Protein AF-A0A3Q3AJU9-F1 (afdb_monomer_lite)

Organism: Kryptolebias marmoratus (NCBI:txid37003)

pLDDT: mean 84.72, std 13.24, range [44.34, 98.31]

Structure (mmCIF, N/CA/C/O backbone):
data_AF-A0A3Q3AJU9-F1
#
_entry.id   AF-A0A3Q3AJU9-F1
#
loop_
_atom_site.group_PDB
_atom_site.id
_atom_site.type_symbol
_atom_site.label_atom_id
_atom_site.label_alt_id
_atom_site.label_comp_id
_atom_site.label_asym_id
_atom_site.label_entity_id
_atom_site.label_seq_id
_atom_site.pdbx_PDB_ins_code
_atom_site.Cartn_x
_atom_site.Cartn_y
_atom_site.Cartn_z
_atom_site.occupancy
_atom_site.B_iso_or_equiv
_atom_site.auth_seq_id
_atom_site.auth_comp_id
_atom_site.auth_asym_id
_atom_site.auth_atom_id
_atom_site.pdbx_PDB_model_num
ATOM 1 N N . CYS A 1 1 ? 2.351 -37.111 -55.668 1.00 50.41 1 CYS A N 1
ATOM 2 C CA . CYS A 1 1 ? 2.273 -37.012 -57.140 1.00 50.41 1 CYS A CA 1
ATOM 3 C C . CYS A 1 1 ? 2.204 -35.543 -57.554 1.00 50.41 1 CYS A C 1
ATOM 5 O O . CYS A 1 1 ? 1.110 -35.011 -57.646 1.00 50.41 1 CYS A O 1
ATOM 7 N N . ILE A 1 2 ? 3.346 -34.895 -57.801 1.00 44.34 2 ILE A N 1
ATOM 8 C CA . ILE A 1 2 ? 3.434 -33.770 -58.745 1.00 44.34 2 ILE A CA 1
ATOM 9 C C . ILE A 1 2 ? 4.675 -34.043 -59.591 1.00 44.34 2 ILE A C 1
ATOM 11 O O . ILE A 1 2 ? 5.720 -34.434 -59.079 1.00 44.34 2 ILE A O 1
ATOM 15 N N . ARG A 1 3 ? 4.469 -33.989 -60.902 1.00 48.88 3 ARG A N 1
ATOM 16 C CA . ARG A 1 3 ? 5.362 -34.448 -61.960 1.00 48.88 3 ARG A CA 1
ATOM 17 C C . ARG A 1 3 ? 6.615 -33.575 -61.988 1.00 48.88 3 ARG A C 1
ATOM 19 O O . ARG A 1 3 ? 6.505 -32.375 -62.208 1.00 48.88 3 ARG A O 1
ATOM 26 N N . GLY A 1 4 ? 7.785 -34.185 -61.823 1.00 59.41 4 GLY A N 1
ATOM 27 C CA . GLY A 1 4 ? 9.047 -33.572 -62.221 1.00 59.41 4 GLY A CA 1
ATOM 28 C C . GLY A 1 4 ? 9.097 -33.489 -63.744 1.00 59.41 4 GLY A C 1
ATOM 29 O O . GLY A 1 4 ? 9.528 -34.432 -64.400 1.00 59.41 4 GLY A O 1
ATOM 30 N N . GLN A 1 5 ? 8.591 -32.395 -64.310 1.00 66.75 5 GLN A N 1
ATOM 31 C CA . GLN A 1 5 ? 8.933 -32.004 -65.673 1.00 66.75 5 GLN A CA 1
ATOM 32 C C . GLN A 1 5 ? 10.317 -31.353 -65.619 1.00 66.75 5 GLN A C 1
ATOM 34 O O . GLN A 1 5 ? 10.523 -30.397 -64.874 1.00 66.75 5 GLN A O 1
ATOM 39 N N . ILE A 1 6 ? 11.273 -31.904 -66.366 1.00 67.56 6 ILE A N 1
ATOM 40 C CA . ILE A 1 6 ? 12.603 -31.313 -66.526 1.00 67.56 6 ILE A CA 1
ATOM 41 C C . ILE A 1 6 ? 12.402 -30.038 -67.347 1.00 67.56 6 ILE A C 1
ATOM 43 O O . ILE A 1 6 ? 12.053 -30.111 -68.526 1.00 67.56 6 ILE A O 1
ATOM 47 N N . LEU A 1 7 ? 12.543 -28.879 -66.701 1.00 62.75 7 LEU A N 1
ATOM 48 C CA . LEU A 1 7 ? 12.535 -27.590 -67.385 1.00 62.75 7 LEU A CA 1
ATOM 49 C C . LEU A 1 7 ? 13.679 -27.567 -68.420 1.00 62.75 7 LEU A C 1
ATOM 51 O O . LEU A 1 7 ? 14.752 -28.117 -68.167 1.00 62.75 7 LEU A O 1
ATOM 55 N N . PRO A 1 8 ? 13.485 -26.968 -69.603 1.00 75.69 8 PRO A N 1
ATOM 56 C CA . PRO A 1 8 ? 14.579 -26.790 -70.551 1.00 75.69 8 PRO A CA 1
ATOM 57 C C . PRO A 1 8 ? 15.688 -25.942 -69.911 1.00 75.69 8 PRO A C 1
ATOM 59 O O . PRO A 1 8 ? 15.404 -25.062 -69.094 1.00 75.69 8 PRO A O 1
ATOM 62 N N . SER A 1 9 ? 16.946 -26.215 -70.268 1.00 72.12 9 SER A N 1
ATOM 63 C CA . SER A 1 9 ? 18.139 -25.642 -69.625 1.00 72.12 9 SER A CA 1
ATOM 64 C C . SER A 1 9 ? 18.080 -24.117 -69.475 1.00 72.12 9 SER A C 1
ATOM 66 O O . SER A 1 9 ? 18.414 -23.596 -68.415 1.00 72.12 9 SER A O 1
ATOM 68 N N . ASP A 1 10 ? 17.550 -23.414 -70.474 1.00 77.44 10 ASP A N 1
ATOM 69 C CA . ASP A 1 10 ? 17.435 -21.951 -70.476 1.00 77.44 10 ASP A CA 1
ATOM 70 C C . ASP A 1 10 ? 16.480 -21.416 -69.391 1.00 77.44 10 ASP A C 1
ATOM 72 O O . ASP A 1 10 ? 16.713 -20.355 -68.812 1.00 77.44 10 ASP A O 1
ATOM 76 N N . GLN A 1 11 ? 15.422 -22.162 -69.055 1.00 82.19 11 GLN A N 1
ATOM 77 C CA . GLN A 1 11 ? 14.484 -21.777 -67.994 1.00 82.19 11 GLN A CA 1
ATOM 78 C C . GLN A 1 11 ? 15.068 -22.011 -66.597 1.00 82.19 11 GLN A C 1
ATOM 80 O O . GLN A 1 11 ? 14.807 -21.222 -65.690 1.00 82.19 11 GLN A O 1
ATOM 85 N N . PHE A 1 12 ? 15.891 -23.050 -66.417 1.00 84.69 12 PHE A N 1
ATOM 86 C CA . PHE A 1 12 ? 16.630 -23.248 -65.166 1.00 84.69 12 PHE A CA 1
ATOM 87 C C . PHE A 1 12 ? 17.616 -22.108 -64.907 1.00 84.69 12 PHE A C 1
ATOM 89 O O . PHE A 1 12 ? 17.704 -21.636 -63.776 1.00 84.69 12 PHE A O 1
ATOM 96 N N . VAL A 1 13 ? 18.306 -21.630 -65.948 1.00 86.25 13 VAL A N 1
ATOM 97 C CA . VAL A 1 13 ? 19.223 -20.485 -65.842 1.00 86.25 13 VAL A CA 1
ATOM 98 C C . VAL A 1 13 ? 18.467 -19.215 -65.444 1.00 86.25 13 VAL A C 1
ATOM 100 O O . VAL A 1 13 ? 18.899 -18.514 -64.535 1.00 86.25 13 VAL A O 1
ATOM 103 N N . LEU A 1 14 ? 17.305 -18.945 -66.051 1.00 89.50 14 LEU A N 1
ATOM 104 C CA . LEU A 1 14 ? 16.492 -17.773 -65.703 1.00 89.50 14 LEU A CA 1
ATOM 105 C C . LEU A 1 14 ? 16.020 -17.804 -64.239 1.00 89.50 14 LEU A C 1
ATOM 107 O O . LEU A 1 14 ? 16.115 -16.802 -63.532 1.00 89.50 14 LEU A O 1
ATOM 111 N N . VAL A 1 15 ? 15.535 -18.959 -63.773 1.00 91.56 15 VAL A N 1
ATOM 112 C CA . VAL A 1 15 ? 15.102 -19.138 -62.377 1.00 91.56 15 VAL A CA 1
ATOM 113 C C . VAL A 1 15 ? 16.283 -19.015 -61.416 1.00 91.56 15 VAL A C 1
ATOM 115 O O . VAL A 1 15 ? 16.139 -18.401 -60.362 1.00 91.56 15 VAL A O 1
ATOM 118 N N . PHE A 1 16 ? 17.448 -19.554 -61.775 1.00 92.38 16 PHE A N 1
ATOM 119 C CA . PHE A 1 16 ? 18.663 -19.443 -60.973 1.00 92.38 16 PHE A CA 1
ATOM 120 C C . PHE A 1 16 ? 19.082 -17.979 -60.784 1.00 92.38 16 PHE A C 1
ATOM 122 O O . PHE A 1 16 ? 19.202 -17.528 -59.648 1.00 92.38 16 PHE A O 1
ATOM 129 N N . VAL A 1 17 ? 19.175 -17.206 -61.870 1.00 94.12 17 VAL A N 1
ATOM 130 C CA . VAL A 1 17 ? 19.509 -15.770 -61.812 1.00 94.12 17 VAL A CA 1
ATOM 131 C C . VAL A 1 17 ? 18.479 -14.991 -60.987 1.00 94.12 17 VAL A C 1
ATOM 133 O O . VAL A 1 17 ? 18.838 -14.149 -60.166 1.00 94.12 17 VAL A O 1
ATOM 136 N N . GLN A 1 18 ? 17.186 -15.293 -61.141 1.00 94.81 18 GLN A N 1
ATOM 137 C CA . GLN A 1 18 ? 16.139 -14.655 -60.339 1.00 94.81 18 GLN A CA 1
ATOM 138 C C . GLN A 1 18 ? 16.292 -14.952 -58.839 1.00 94.81 18 GLN A C 1
ATOM 140 O O . GLN A 1 18 ? 16.047 -14.076 -58.007 1.00 94.81 18 GLN A O 1
ATOM 145 N N . LEU A 1 19 ? 16.678 -16.177 -58.476 1.00 94.19 19 LEU A N 1
ATOM 146 C CA . LEU A 1 19 ? 16.922 -16.555 -57.085 1.00 94.19 19 LEU A CA 1
ATOM 147 C C . LEU A 1 19 ? 18.162 -15.864 -56.510 1.00 94.19 19 LEU A C 1
ATOM 149 O O . LEU A 1 19 ? 18.114 -15.455 -55.353 1.00 94.19 19 LEU A O 1
ATOM 153 N N . GLU A 1 20 ? 19.222 -15.677 -57.297 1.00 95.25 20 GLU A N 1
ATOM 154 C CA . GLU A 1 20 ? 20.410 -14.918 -56.879 1.00 95.25 20 GLU A CA 1
ATOM 155 C C . GLU A 1 20 ? 20.073 -13.454 -56.577 1.00 95.25 20 GLU A C 1
ATOM 157 O O . GLU A 1 20 ? 20.452 -12.935 -55.528 1.00 95.25 20 GLU A O 1
ATOM 162 N N . VAL A 1 21 ? 19.288 -12.807 -57.446 1.00 96.88 21 VAL A N 1
ATOM 163 C CA . VAL A 1 21 ? 18.811 -11.432 -57.218 1.00 96.88 21 VAL A CA 1
ATOM 164 C C . VAL A 1 21 ? 17.966 -11.357 -55.945 1.00 96.88 21 VAL A C 1
ATOM 166 O O . VAL A 1 21 ? 18.194 -10.497 -55.095 1.00 96.88 21 VAL A O 1
ATOM 169 N N . ASN A 1 22 ? 17.033 -12.296 -55.771 1.00 97.25 22 ASN A N 1
ATOM 170 C CA . ASN A 1 22 ? 16.188 -12.344 -54.580 1.00 97.25 22 ASN A CA 1
ATOM 171 C C . ASN A 1 22 ? 17.010 -12.569 -53.300 1.00 97.25 22 ASN A C 1
ATOM 173 O O . ASN A 1 22 ? 16.699 -11.979 -52.267 1.00 97.25 22 ASN A O 1
ATOM 177 N N . LEU A 1 23 ? 18.041 -13.418 -53.344 1.00 96.88 23 LEU A N 1
ATOM 178 C CA . LEU A 1 23 ? 18.927 -13.660 -52.206 1.00 96.88 23 LEU A CA 1
ATOM 179 C C . LEU A 1 23 ? 19.701 -12.388 -51.842 1.00 96.88 23 LEU A C 1
ATOM 181 O O . LEU A 1 23 ? 19.664 -11.974 -50.684 1.00 96.88 23 LEU A O 1
ATOM 185 N N . ALA A 1 24 ? 20.299 -11.719 -52.829 1.00 96.88 24 ALA A N 1
ATOM 186 C CA . ALA A 1 24 ? 21.036 -10.474 -52.623 1.00 96.88 24 ALA A CA 1
ATOM 187 C C . ALA A 1 24 ? 20.147 -9.359 -52.038 1.00 96.88 24 ALA A C 1
ATOM 189 O O . ALA A 1 24 ? 20.551 -8.625 -51.132 1.00 96.88 24 ALA A O 1
ATOM 190 N N . GLU A 1 25 ? 18.897 -9.245 -52.498 1.00 97.81 25 GLU A N 1
ATOM 191 C CA . GLU A 1 25 ? 17.932 -8.305 -51.920 1.00 97.81 25 GLU A CA 1
ATOM 192 C C . GLU A 1 25 ? 17.610 -8.623 -50.455 1.00 97.81 25 GLU A C 1
ATOM 194 O O . GLU A 1 25 ? 17.495 -7.706 -49.635 1.00 97.81 25 GLU A O 1
ATOM 199 N N . ARG A 1 26 ? 17.481 -9.908 -50.105 1.00 97.94 26 ARG A N 1
ATOM 200 C CA . ARG A 1 26 ? 17.224 -10.350 -48.726 1.00 97.94 26 ARG A CA 1
ATOM 201 C C . ARG A 1 26 ? 18.419 -10.110 -47.813 1.00 97.94 26 ARG A C 1
ATOM 203 O O . ARG A 1 26 ? 18.216 -9.665 -46.686 1.00 97.94 26 ARG A O 1
ATOM 210 N N . GLU A 1 27 ? 19.636 -10.341 -48.293 1.00 97.12 27 GLU A N 1
ATOM 211 C CA . GLU A 1 27 ? 20.869 -10.035 -47.561 1.00 97.12 27 GLU A CA 1
ATOM 212 C C . GLU A 1 27 ? 20.978 -8.535 -47.274 1.00 97.12 27 GLU A C 1
ATOM 214 O O . GLU A 1 27 ? 21.190 -8.136 -46.127 1.00 97.12 27 GLU A O 1
ATOM 219 N N . ARG A 1 28 ? 20.706 -7.686 -48.274 1.00 97.56 28 ARG A N 1
ATOM 220 C CA . ARG A 1 28 ? 20.663 -6.227 -48.093 1.00 97.56 28 ARG A CA 1
ATOM 221 C C . ARG A 1 28 ? 19.638 -5.809 -47.036 1.00 97.56 28 ARG A C 1
ATOM 223 O O . ARG A 1 28 ? 19.949 -5.001 -46.165 1.00 97.56 28 ARG A O 1
ATOM 230 N N . GLN A 1 29 ? 18.431 -6.375 -47.091 1.00 98.00 29 GLN A N 1
ATOM 231 C CA . GLN A 1 29 ? 17.390 -6.114 -46.090 1.00 98.00 29 GLN A CA 1
ATOM 232 C C . GLN A 1 29 ? 17.795 -6.584 -44.686 1.00 98.00 29 GLN A C 1
ATOM 234 O O . GLN A 1 29 ? 17.399 -5.960 -43.703 1.00 98.00 29 GLN A O 1
ATOM 239 N N . SER A 1 30 ? 18.546 -7.684 -44.573 1.00 97.94 30 SER A N 1
ATOM 240 C CA . SER A 1 30 ? 19.046 -8.172 -43.284 1.00 97.94 30 SER A CA 1
ATOM 241 C C . SER A 1 30 ? 20.008 -7.167 -42.660 1.00 97.94 30 SER A C 1
ATOM 243 O O . SER A 1 30 ? 19.809 -6.767 -41.516 1.00 97.94 30 SER A O 1
ATOM 245 N N . LEU A 1 31 ? 20.981 -6.686 -43.437 1.00 98.06 31 LEU A N 1
ATOM 246 C CA . LEU A 1 31 ? 21.966 -5.705 -42.974 1.00 98.06 31 LEU A CA 1
ATOM 247 C C . LEU A 1 31 ? 21.314 -4.384 -42.547 1.00 98.06 31 LEU A C 1
ATOM 249 O O . LEU A 1 31 ? 21.681 -3.804 -41.527 1.00 98.06 31 LEU A O 1
ATOM 253 N N . GLU A 1 32 ? 20.304 -3.923 -43.288 1.00 98.12 32 GLU A N 1
ATOM 254 C CA . GLU A 1 32 ? 19.545 -2.726 -42.917 1.00 98.12 32 GLU A CA 1
ATOM 255 C C . GLU A 1 32 ? 18.817 -2.911 -41.575 1.00 98.12 32 GLU A C 1
ATOM 257 O O . GLU A 1 32 ? 18.867 -2.036 -40.709 1.00 98.12 32 GLU A O 1
ATOM 262 N N . LYS A 1 33 ? 18.189 -4.073 -41.354 1.00 98.25 33 LYS A N 1
ATOM 263 C CA . LYS A 1 33 ? 17.528 -4.389 -40.078 1.00 98.25 33 LYS A CA 1
ATOM 264 C C . LYS A 1 33 ? 18.516 -4.504 -38.923 1.00 98.25 33 LYS A C 1
ATOM 266 O O . LYS A 1 33 ? 18.205 -4.026 -37.836 1.00 98.25 33 LYS A O 1
ATOM 271 N N . GLU A 1 34 ? 19.680 -5.110 -39.137 1.00 98.31 34 GLU A N 1
ATOM 272 C CA . GLU A 1 34 ? 20.734 -5.202 -38.121 1.00 98.31 34 GLU A CA 1
ATOM 273 C C . GLU A 1 34 ? 21.215 -3.814 -37.690 1.00 98.31 34 GLU A C 1
ATOM 275 O O . GLU A 1 34 ? 21.279 -3.536 -36.491 1.00 98.31 34 GLU A O 1
ATOM 280 N N . LEU A 1 35 ? 21.444 -2.910 -38.649 1.00 98.19 35 LEU A N 1
ATOM 281 C CA . LEU A 1 35 ? 21.802 -1.520 -38.362 1.00 98.19 35 LEU A CA 1
ATOM 282 C C . LEU A 1 35 ? 20.709 -0.812 -37.550 1.00 98.19 35 LEU A C 1
ATOM 284 O O . LEU A 1 35 ? 21.003 -0.126 -36.571 1.00 98.19 35 LEU A O 1
ATOM 288 N N . LEU A 1 36 ? 19.439 -0.988 -37.924 1.00 98.12 36 LEU A N 1
ATOM 289 C CA . LEU A 1 36 ? 18.316 -0.403 -37.188 1.00 98.12 36 LEU A CA 1
ATOM 290 C C . LEU A 1 36 ? 18.221 -0.952 -35.761 1.00 98.12 36 LEU A C 1
ATOM 292 O O . LEU A 1 36 ? 18.017 -0.180 -34.824 1.00 98.12 36 LEU A O 1
ATOM 296 N N . VAL A 1 37 ? 18.402 -2.261 -35.570 1.00 98.25 37 VAL A N 1
ATOM 297 C CA . VAL A 1 37 ? 18.417 -2.882 -34.237 1.00 98.25 37 VAL A CA 1
ATOM 298 C C . VAL A 1 37 ? 19.559 -2.322 -33.398 1.00 98.25 37 VAL A C 1
ATOM 300 O O . VAL A 1 37 ? 19.341 -1.989 -32.234 1.00 98.25 37 VAL A O 1
ATOM 303 N N . GLU A 1 38 ? 20.752 -2.163 -33.968 1.00 98.19 38 GLU A N 1
ATOM 304 C CA . GLU A 1 38 ? 21.896 -1.569 -33.276 1.00 98.19 38 GLU A CA 1
ATOM 305 C C . GLU A 1 38 ? 21.594 -0.126 -32.836 1.00 98.19 38 GLU A C 1
ATOM 307 O O . GLU A 1 38 ? 21.794 0.228 -31.671 1.00 98.19 38 GLU A O 1
ATOM 312 N N . GLN A 1 39 ? 21.029 0.690 -33.731 1.00 98.31 39 GLN A N 1
ATOM 313 C CA . GLN A 1 39 ? 20.651 2.076 -33.445 1.00 98.31 39 GLN A CA 1
ATOM 314 C C . GLN A 1 39 ? 19.569 2.177 -32.364 1.00 98.31 39 GLN A C 1
ATOM 316 O O . GLN A 1 39 ? 19.738 2.920 -31.395 1.00 98.31 39 GLN A O 1
ATOM 321 N N . VAL A 1 40 ? 18.479 1.414 -32.495 1.00 98.19 40 VAL A N 1
ATOM 322 C CA . VAL A 1 40 ? 17.388 1.386 -31.509 1.00 98.19 40 VAL A CA 1
ATOM 323 C C . VAL A 1 40 ? 17.907 0.900 -30.164 1.00 98.19 40 VAL A C 1
ATOM 325 O O . VAL A 1 40 ? 17.596 1.495 -29.138 1.00 98.19 40 VAL A O 1
ATOM 328 N N . THR A 1 41 ? 18.758 -0.124 -30.149 1.00 97.75 41 THR A N 1
ATOM 329 C CA . THR A 1 41 ? 19.361 -0.638 -28.916 1.00 97.75 41 THR A CA 1
ATOM 330 C C . THR A 1 41 ? 20.251 0.413 -28.254 1.00 97.75 41 THR A C 1
ATOM 332 O O . THR A 1 41 ? 20.169 0.611 -27.042 1.00 97.75 41 THR A O 1
ATOM 335 N N . ARG A 1 42 ? 21.076 1.124 -29.032 1.00 97.88 42 ARG A N 1
ATOM 336 C CA . ARG A 1 42 ? 21.953 2.191 -28.530 1.00 97.88 42 ARG A CA 1
ATOM 337 C C . ARG A 1 42 ? 21.166 3.339 -27.898 1.00 97.88 42 ARG A C 1
ATOM 339 O O . ARG A 1 42 ? 21.607 3.872 -26.887 1.00 97.88 42 ARG A O 1
ATOM 346 N N . LEU A 1 43 ? 20.013 3.697 -28.464 1.00 96.50 43 LEU A N 1
ATOM 347 C CA . LEU A 1 43 ? 19.144 4.745 -27.916 1.00 96.50 43 LEU A CA 1
ATOM 348 C C . LEU A 1 43 ? 18.268 4.247 -26.756 1.00 96.50 43 LEU A C 1
ATOM 350 O O . LEU A 1 43 ? 18.044 4.978 -25.796 1.00 96.50 43 LEU A O 1
ATOM 354 N N . SER A 1 44 ? 17.786 3.005 -26.813 1.00 97.75 44 SER A N 1
ATOM 355 C CA . SER A 1 44 ? 16.849 2.458 -25.827 1.00 97.75 44 SER A CA 1
ATOM 356 C C . SER A 1 44 ? 17.519 2.034 -24.522 1.00 97.75 44 SER A C 1
ATOM 358 O O . SER A 1 44 ? 16.886 2.134 -23.473 1.00 97.75 44 SER A O 1
ATOM 360 N N . LYS A 1 45 ? 18.767 1.552 -24.559 1.00 97.75 45 LYS A N 1
ATOM 361 C CA . LYS A 1 45 ? 19.513 1.136 -23.358 1.00 97.75 45 LYS A CA 1
ATOM 362 C C . LYS A 1 45 ? 19.605 2.229 -22.281 1.00 97.75 45 LYS A C 1
ATOM 364 O O . LYS A 1 45 ? 19.131 1.972 -21.176 1.00 97.75 45 LYS A O 1
ATOM 369 N N . PRO A 1 46 ? 20.125 3.440 -22.571 1.00 97.69 46 PRO A N 1
ATOM 370 C CA . PRO A 1 46 ? 20.242 4.483 -21.550 1.00 97.69 46 PRO A CA 1
ATOM 371 C C . PRO A 1 46 ? 18.876 4.946 -21.033 1.00 97.69 46 PRO A C 1
ATOM 373 O O . PRO A 1 46 ? 18.745 5.264 -19.856 1.00 97.69 46 PRO A O 1
ATOM 376 N N . LEU A 1 47 ? 17.839 4.935 -21.879 1.00 97.06 47 LEU A N 1
ATOM 377 C CA . LEU A 1 47 ? 16.476 5.240 -21.444 1.00 97.06 47 LEU A CA 1
ATOM 378 C C . LEU A 1 47 ? 15.955 4.191 -20.449 1.00 97.06 47 LEU A C 1
ATOM 380 O O . LEU A 1 47 ? 15.343 4.551 -19.447 1.00 97.06 47 LEU A O 1
ATOM 384 N N . GLY A 1 48 ? 16.223 2.905 -20.697 1.00 97.38 48 GLY A N 1
ATOM 385 C CA . GLY A 1 48 ? 15.880 1.821 -19.775 1.00 97.38 48 GLY A CA 1
ATOM 386 C C . GLY A 1 48 ? 16.592 1.954 -18.429 1.00 97.38 48 GLY A C 1
ATOM 387 O O . GLY A 1 48 ? 15.952 1.867 -17.384 1.00 97.38 48 GLY A O 1
ATOM 388 N N . GLU A 1 49 ? 17.893 2.248 -18.446 1.00 97.50 49 GLU A N 1
ATOM 389 C CA . GLU A 1 49 ? 18.673 2.508 -17.228 1.00 97.50 49 GLU A CA 1
ATOM 390 C C . GLU A 1 49 ? 18.143 3.725 -16.461 1.00 97.50 49 GLU A C 1
ATOM 392 O O . GLU A 1 49 ? 17.988 3.673 -15.242 1.00 97.50 49 GLU A O 1
ATOM 397 N N . GLN A 1 50 ? 17.801 4.809 -17.164 1.00 97.50 50 GLN A N 1
ATOM 398 C CA . GLN A 1 50 ? 17.222 5.999 -16.548 1.00 97.50 50 GLN A CA 1
ATOM 399 C C . GLN A 1 50 ? 15.888 5.689 -15.857 1.00 97.50 50 GLN A C 1
ATOM 401 O O . GLN A 1 50 ? 15.680 6.117 -14.723 1.00 97.50 50 GLN A O 1
ATOM 406 N N . VAL A 1 51 ? 14.997 4.932 -16.504 1.00 98.31 51 VAL A N 1
ATOM 407 C CA . VAL A 1 51 ? 13.708 4.532 -15.916 1.00 98.31 51 VAL A CA 1
ATOM 408 C C . VAL A 1 51 ? 13.913 3.670 -14.673 1.00 98.31 51 VAL A C 1
ATOM 410 O O . VAL A 1 51 ? 13.265 3.918 -13.655 1.00 98.31 51 VAL A O 1
ATOM 413 N N . GLU A 1 52 ? 14.827 2.698 -14.715 1.00 97.69 52 GLU A N 1
ATOM 414 C CA . GLU A 1 52 ? 15.132 1.859 -13.551 1.00 97.69 52 GLU A CA 1
ATOM 415 C C . GLU A 1 52 ? 15.731 2.665 -12.395 1.00 97.69 52 GLU A C 1
ATOM 417 O O . GLU A 1 52 ? 15.316 2.484 -11.249 1.00 97.69 52 GLU A O 1
ATOM 422 N N . ASN A 1 53 ? 16.626 3.612 -12.683 1.00 97.69 53 ASN A N 1
ATOM 423 C CA . ASN A 1 53 ? 17.173 4.515 -11.674 1.00 97.69 53 ASN A CA 1
ATOM 424 C C . ASN A 1 53 ? 16.071 5.378 -11.046 1.00 97.69 53 ASN A C 1
ATOM 426 O O . ASN A 1 53 ? 15.935 5.397 -9.826 1.00 97.69 53 ASN A O 1
ATOM 430 N N . CYS A 1 54 ? 15.208 6.007 -11.851 1.00 97.38 54 CYS A N 1
ATOM 431 C CA . CYS A 1 54 ? 14.076 6.785 -11.339 1.00 97.38 54 CYS A CA 1
ATOM 432 C C . CYS A 1 54 ? 13.111 5.932 -10.498 1.00 97.38 54 CYS A C 1
ATOM 434 O O . CYS A 1 54 ? 12.614 6.386 -9.463 1.00 97.38 54 CYS A O 1
ATOM 436 N N . ARG A 1 55 ? 12.848 4.687 -10.916 1.00 98.00 55 ARG A N 1
ATOM 437 C CA . ARG A 1 55 ? 12.025 3.732 -10.161 1.00 98.00 55 ARG A CA 1
ATOM 438 C C . ARG A 1 55 ? 12.668 3.406 -8.816 1.00 98.00 55 ARG A C 1
ATOM 440 O O . ARG A 1 55 ? 11.979 3.382 -7.794 1.00 98.00 55 ARG A O 1
ATOM 447 N N . GLN A 1 56 ? 13.977 3.173 -8.808 1.00 98.06 56 GLN A N 1
ATOM 448 C CA . GLN A 1 56 ? 14.728 2.874 -7.599 1.00 98.06 56 GLN A CA 1
ATOM 449 C C . GLN A 1 56 ? 14.754 4.077 -6.648 1.00 98.06 56 GLN A C 1
ATOM 451 O O . GLN A 1 56 ? 14.449 3.915 -5.466 1.00 98.06 56 GLN A O 1
ATOM 456 N N . ASP A 1 57 ? 15.014 5.280 -7.154 1.00 98.00 57 ASP A N 1
ATOM 457 C CA . ASP A 1 57 ? 14.997 6.522 -6.377 1.00 98.00 57 ASP A CA 1
ATOM 458 C C . ASP A 1 57 ? 13.629 6.751 -5.732 1.00 98.00 57 ASP A C 1
ATOM 460 O O . ASP A 1 57 ? 13.542 6.964 -4.519 1.00 98.00 57 ASP A O 1
ATOM 464 N N . SER A 1 58 ? 12.551 6.604 -6.508 1.00 97.75 58 SER A N 1
ATOM 465 C CA . SER A 1 58 ? 11.176 6.701 -6.009 1.00 97.75 58 SER A CA 1
ATOM 466 C C . SER A 1 58 ? 10.905 5.706 -4.876 1.00 97.75 58 SER A C 1
ATOM 468 O O . SER A 1 58 ? 10.390 6.092 -3.825 1.00 97.75 58 SER A O 1
ATOM 470 N N . LEU A 1 59 ? 11.325 4.446 -5.034 1.00 98.25 59 LEU A N 1
ATOM 471 C CA . LEU A 1 59 ? 11.177 3.423 -3.999 1.00 98.25 59 LEU A CA 1
ATOM 472 C C . LEU A 1 59 ? 11.967 3.770 -2.730 1.00 98.25 59 LEU A C 1
ATOM 474 O O . LEU A 1 59 ? 11.468 3.577 -1.621 1.00 98.25 59 LEU A O 1
ATOM 478 N N . THR A 1 60 ? 13.201 4.263 -2.866 1.00 98.25 60 THR A N 1
ATOM 479 C CA . THR A 1 60 ? 13.998 4.650 -1.694 1.00 98.25 60 THR A CA 1
ATOM 480 C C . THR A 1 60 ? 13.379 5.829 -0.951 1.00 98.25 60 THR A C 1
ATOM 482 O O . THR A 1 60 ? 13.341 5.811 0.279 1.00 98.25 60 THR A O 1
ATOM 485 N N . LEU A 1 61 ? 12.853 6.821 -1.673 1.00 98.00 61 LEU A N 1
ATOM 486 C CA . LEU A 1 61 ? 12.176 7.965 -1.077 1.00 98.00 61 LEU A CA 1
ATOM 487 C C . LEU A 1 61 ? 10.892 7.535 -0.360 1.00 98.00 61 LEU A C 1
ATOM 489 O O . LEU A 1 61 ? 10.691 7.922 0.786 1.00 98.00 61 LEU A O 1
ATOM 493 N N . ALA A 1 62 ? 10.071 6.686 -0.984 1.00 98.00 62 ALA A N 1
ATOM 494 C CA . ALA A 1 62 ? 8.854 6.158 -0.368 1.00 98.00 62 ALA A CA 1
ATOM 495 C C . ALA A 1 62 ? 9.150 5.440 0.960 1.00 98.00 62 ALA A C 1
ATOM 497 O O . ALA A 1 62 ? 8.510 5.728 1.969 1.00 98.00 62 ALA A O 1
ATOM 498 N N . LYS A 1 63 ? 10.185 4.588 0.993 1.00 98.00 63 LYS A N 1
ATOM 499 C CA . LYS A 1 63 ? 10.628 3.907 2.222 1.00 98.00 63 LYS A CA 1
ATOM 500 C C . LYS A 1 63 ? 11.083 4.882 3.309 1.00 98.00 63 LYS A C 1
ATOM 502 O O . LYS A 1 63 ? 10.799 4.660 4.482 1.00 98.00 63 LYS A O 1
ATOM 507 N N . LYS A 1 64 ? 11.794 5.953 2.939 1.00 98.19 64 LYS A N 1
ATOM 508 C CA . LYS A 1 64 ? 12.218 6.993 3.893 1.00 98.19 64 LYS A CA 1
ATOM 509 C C . LYS A 1 64 ? 11.015 7.717 4.491 1.00 98.19 64 LYS A C 1
ATOM 511 O O . LYS A 1 64 ? 10.947 7.846 5.707 1.00 98.19 64 LYS A O 1
ATOM 516 N N . VAL A 1 65 ? 10.056 8.119 3.657 1.00 98.12 65 VAL A N 1
ATOM 517 C CA . VAL A 1 65 ? 8.827 8.792 4.105 1.00 98.12 65 VAL A CA 1
ATOM 518 C C . VAL A 1 65 ? 8.005 7.887 5.023 1.00 98.12 65 VAL A C 1
ATOM 520 O O . VAL A 1 65 ? 7.541 8.339 6.065 1.00 98.12 65 VAL A O 1
ATOM 523 N N . GLU A 1 66 ? 7.856 6.605 4.684 1.00 97.50 66 GLU A N 1
ATOM 524 C CA . GLU A 1 66 ? 7.165 5.628 5.534 1.00 97.50 66 GLU A CA 1
ATOM 525 C C . GLU A 1 66 ? 7.860 5.467 6.895 1.00 97.50 66 GLU A C 1
ATOM 527 O O . GLU A 1 66 ? 7.208 5.504 7.940 1.00 97.50 66 GLU A O 1
ATOM 532 N N . HIS A 1 67 ? 9.191 5.361 6.898 1.00 97.81 67 HIS A N 1
ATOM 533 C CA . HIS A 1 67 ? 9.977 5.276 8.125 1.00 97.81 67 HIS A CA 1
ATOM 534 C C . HIS A 1 67 ? 9.837 6.540 8.988 1.00 97.81 67 HIS A C 1
ATOM 536 O O . HIS A 1 67 ? 9.580 6.442 10.186 1.00 97.81 67 HIS A O 1
ATOM 542 N N . GLU A 1 68 ? 9.954 7.731 8.396 1.00 97.75 68 GLU A N 1
ATOM 543 C CA . GLU A 1 68 ? 9.762 9.005 9.100 1.00 97.75 68 GLU A CA 1
ATOM 544 C C . GLU A 1 68 ? 8.341 9.141 9.666 1.00 97.75 68 GLU A C 1
ATOM 546 O O . GLU A 1 68 ? 8.173 9.525 10.824 1.00 97.75 68 GLU A O 1
ATOM 551 N N . ALA A 1 69 ? 7.315 8.757 8.903 1.00 96.50 69 ALA A N 1
ATOM 552 C CA . ALA A 1 69 ? 5.934 8.738 9.379 1.00 96.50 69 ALA A CA 1
ATOM 553 C C . ALA A 1 69 ? 5.746 7.768 10.559 1.00 96.50 69 ALA A C 1
ATOM 555 O O . ALA A 1 69 ? 5.074 8.107 11.537 1.00 96.50 69 ALA A O 1
ATOM 556 N N . SER A 1 70 ? 6.379 6.590 10.507 1.00 94.81 70 SER A N 1
ATOM 557 C CA . SER A 1 70 ? 6.379 5.631 11.615 1.00 94.81 70 SER A CA 1
ATOM 558 C C . SER A 1 70 ? 7.043 6.215 12.863 1.00 94.81 70 SER A C 1
ATOM 560 O O . SER A 1 70 ? 6.490 6.095 13.954 1.00 94.81 70 SER A O 1
ATOM 562 N N . LEU A 1 71 ? 8.184 6.898 12.724 1.00 97.12 71 LEU A N 1
ATOM 563 C CA . LEU A 1 71 ? 8.851 7.560 13.850 1.00 97.12 71 LEU A CA 1
ATOM 564 C C . LEU A 1 71 ? 7.969 8.640 14.485 1.00 97.12 71 LEU A C 1
ATOM 566 O O . LEU A 1 71 ? 7.834 8.676 15.706 1.00 97.12 71 LEU A O 1
ATOM 570 N N . ILE A 1 72 ? 7.322 9.483 13.675 1.00 95.25 72 ILE A N 1
ATOM 571 C CA . ILE A 1 72 ? 6.387 10.510 14.162 1.00 95.25 72 ILE A CA 1
ATOM 572 C C . ILE A 1 72 ? 5.209 9.865 14.907 1.00 95.25 72 ILE A C 1
ATOM 574 O O . ILE A 1 72 ? 4.788 10.354 15.959 1.00 95.25 72 ILE A O 1
ATOM 578 N N . SER A 1 73 ? 4.669 8.764 14.378 1.00 92.50 73 SER A N 1
ATOM 579 C CA . SER A 1 73 ? 3.604 7.998 15.032 1.00 92.50 73 SER A CA 1
ATOM 580 C C . SER A 1 73 ? 4.058 7.441 16.385 1.00 92.50 73 SER A C 1
ATOM 582 O O . SER A 1 73 ? 3.353 7.587 17.387 1.00 92.50 73 SER A O 1
ATOM 584 N N . MET A 1 74 ? 5.262 6.866 16.446 1.00 93.00 74 MET A N 1
ATOM 585 C CA . MET A 1 74 ? 5.835 6.322 17.677 1.00 93.00 74 MET A CA 1
ATOM 586 C C . MET A 1 74 ? 6.103 7.405 18.725 1.00 93.00 74 MET A C 1
ATOM 588 O O . MET A 1 74 ? 5.717 7.225 19.876 1.00 93.00 74 MET A O 1
ATOM 592 N N . ASP A 1 75 ? 6.683 8.543 18.339 1.00 94.94 75 ASP A N 1
ATOM 593 C CA . ASP A 1 75 ? 6.904 9.690 19.233 1.00 94.94 75 ASP A CA 1
ATOM 594 C C . ASP A 1 75 ? 5.574 10.214 19.801 1.00 94.94 75 ASP A C 1
ATOM 596 O O . ASP A 1 75 ? 5.435 10.437 21.006 1.00 94.94 75 ASP A O 1
ATOM 600 N N . ARG A 1 76 ? 4.533 10.310 18.964 1.00 91.88 76 ARG A N 1
ATOM 601 C CA . ARG A 1 76 ? 3.175 10.634 19.425 1.00 91.88 76 ARG A CA 1
ATOM 602 C C . ARG A 1 76 ? 2.661 9.614 20.446 1.00 91.88 76 ARG A C 1
ATOM 604 O O . ARG A 1 76 ? 2.109 10.018 21.470 1.00 91.88 76 ARG A O 1
ATOM 611 N N . CYS A 1 77 ? 2.811 8.318 20.171 1.00 91.81 77 CYS A N 1
ATOM 612 C CA . CYS A 1 77 ? 2.391 7.246 21.076 1.00 91.81 77 CYS A CA 1
ATOM 613 C C . CYS A 1 77 ? 3.128 7.324 22.417 1.00 91.81 77 CYS A C 1
ATOM 615 O O . CYS A 1 77 ? 2.500 7.214 23.470 1.00 91.81 77 CYS A O 1
ATOM 617 N N . GLN A 1 78 ? 4.439 7.564 22.380 1.00 92.88 78 GLN A N 1
ATOM 618 C CA . GLN A 1 78 ? 5.272 7.694 23.567 1.00 92.88 78 GLN A CA 1
ATOM 619 C C . GLN A 1 78 ? 4.836 8.884 24.428 1.00 92.88 78 GLN A C 1
ATOM 621 O O . GLN A 1 78 ? 4.600 8.708 25.620 1.00 92.88 78 GLN A O 1
ATOM 626 N N . ARG A 1 79 ? 4.615 10.065 23.836 1.00 93.56 79 ARG A N 1
ATOM 627 C CA . ARG A 1 79 ? 4.125 11.240 24.582 1.00 93.56 79 ARG A CA 1
ATOM 628 C C . ARG A 1 79 ? 2.770 11.002 25.241 1.00 93.56 79 ARG A C 1
ATOM 630 O O . ARG A 1 79 ? 2.539 11.466 26.353 1.00 93.56 79 ARG A O 1
ATOM 637 N N . ARG A 1 80 ? 1.859 10.284 24.574 1.00 92.31 80 ARG A N 1
ATOM 638 C CA . ARG A 1 80 ? 0.565 9.903 25.171 1.00 92.31 80 ARG A CA 1
ATOM 639 C C . ARG A 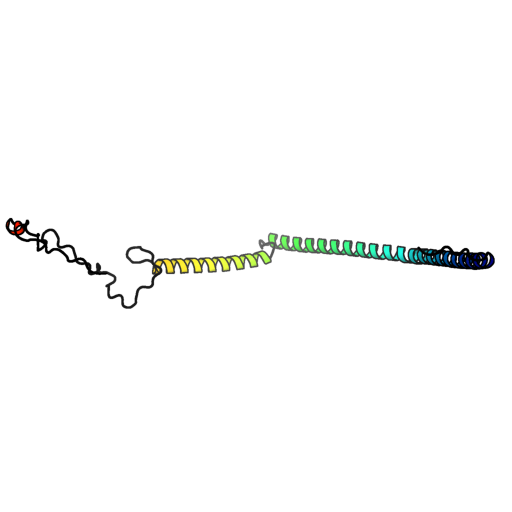1 80 ? 0.764 8.962 26.353 1.00 92.31 80 ARG A C 1
ATOM 641 O O . ARG A 1 80 ? 0.155 9.178 27.397 1.00 92.31 80 ARG A O 1
ATOM 648 N N . LEU A 1 81 ? 1.648 7.977 26.202 1.00 91.94 81 LEU A N 1
ATOM 649 C CA . LEU A 1 81 ? 1.978 7.035 27.266 1.00 91.94 81 LEU A CA 1
ATOM 650 C C . LEU A 1 81 ? 2.578 7.748 28.489 1.00 91.94 81 LEU A C 1
ATOM 652 O O . LEU A 1 81 ? 2.166 7.467 29.611 1.00 91.94 81 LEU A O 1
ATOM 656 N N . GLU A 1 82 ? 3.481 8.710 28.283 1.00 94.25 82 GLU A N 1
ATOM 657 C CA . GLU A 1 82 ? 4.053 9.553 29.349 1.00 94.25 82 GLU A CA 1
ATOM 658 C C . GLU A 1 82 ? 2.984 10.383 30.079 1.00 94.25 82 GLU A C 1
ATOM 660 O O . GLU A 1 82 ? 3.086 10.620 31.280 1.00 94.25 82 GLU A O 1
ATOM 665 N N . GLN A 1 83 ? 1.918 10.774 29.378 1.00 92.31 83 GLN A N 1
ATOM 666 C CA . GLN A 1 83 ? 0.757 11.466 29.949 1.00 92.31 83 GLN A CA 1
ATOM 667 C C . GLN A 1 83 ? -0.250 10.512 30.620 1.00 92.31 83 GLN A C 1
ATOM 669 O O . GLN A 1 83 ? -1.295 10.959 31.093 1.00 92.31 83 GLN A O 1
ATOM 674 N N . GLY A 1 84 ? 0.023 9.203 30.645 1.00 90.31 84 GLY A N 1
ATOM 675 C CA . GLY A 1 84 ? -0.897 8.184 31.159 1.00 90.31 84 GLY A CA 1
ATOM 676 C C . GLY A 1 84 ? -2.129 7.957 30.278 1.00 90.31 84 GLY A C 1
ATOM 677 O O . GLY A 1 84 ? -3.076 7.290 30.695 1.00 90.31 84 GLY A O 1
ATOM 678 N N . LEU A 1 85 ? -2.134 8.508 29.063 1.00 87.94 85 LEU A N 1
ATOM 679 C CA . LEU A 1 85 ? -3.153 8.256 28.055 1.00 87.94 85 LEU A CA 1
ATOM 680 C C . LEU A 1 85 ? -2.781 7.003 27.250 1.00 87.94 85 LEU A C 1
ATOM 682 O O . LEU A 1 85 ? -1.601 6.668 27.112 1.00 87.94 85 LEU A O 1
ATOM 686 N N . PRO A 1 86 ? -3.763 6.294 26.672 1.00 86.06 86 PRO A N 1
ATOM 687 C CA . PRO A 1 86 ? -3.464 5.149 25.830 1.00 86.06 86 PRO A CA 1
ATOM 688 C C . PRO A 1 86 ? -2.644 5.569 24.592 1.00 86.06 86 PRO A C 1
ATOM 690 O O . PRO A 1 86 ? -2.963 6.596 23.975 1.00 86.06 86 PRO A O 1
ATOM 693 N N . PRO A 1 87 ? -1.627 4.774 24.194 1.00 84.00 87 PRO A N 1
ATOM 694 C CA . PRO A 1 87 ? -0.744 5.081 23.064 1.00 84.00 87 PRO A CA 1
ATOM 695 C C . PRO A 1 87 ? -1.488 5.304 21.744 1.00 84.00 87 PRO A C 1
ATOM 697 O O . PRO A 1 87 ? -1.192 6.254 21.023 1.00 84.00 87 PRO A O 1
ATOM 700 N N . PHE A 1 88 ? -2.504 4.481 21.472 1.00 79.81 88 PHE A N 1
ATOM 701 C CA . PHE A 1 88 ? -3.339 4.576 20.276 1.00 79.81 88 PHE A CA 1
ATOM 702 C C . PHE A 1 88 ? -4.715 5.158 20.637 1.00 79.81 88 PHE A C 1
ATOM 704 O O . PHE A 1 88 ? -5.436 4.540 21.424 1.00 79.81 88 PHE A O 1
ATOM 711 N N . PRO A 1 89 ? -5.113 6.317 20.076 1.00 77.56 89 PRO A N 1
ATOM 712 C CA . PRO A 1 89 ? -6.426 6.921 20.330 1.00 77.56 89 PRO A CA 1
ATOM 713 C C . PRO A 1 89 ? -7.593 5.998 19.946 1.00 77.56 89 PRO A C 1
ATOM 715 O O . PRO A 1 89 ? -8.619 5.975 20.618 1.00 77.56 89 PRO A O 1
ATOM 718 N N . GLU A 1 90 ? -7.409 5.188 18.903 1.00 83.44 90 GLU A N 1
ATOM 719 C CA . GLU A 1 90 ? -8.383 4.201 18.417 1.00 83.44 90 GLU A CA 1
ATOM 720 C C . GLU A 1 90 ? -8.731 3.150 19.482 1.00 83.44 90 GLU A C 1
ATOM 722 O O . GLU A 1 90 ? -9.859 2.660 19.536 1.00 83.44 90 GLU A O 1
ATOM 727 N N . ILE A 1 91 ? -7.803 2.846 20.400 1.00 83.25 91 ILE A N 1
ATOM 728 C CA . ILE A 1 91 ? -8.063 1.897 21.488 1.00 83.25 91 ILE A CA 1
ATOM 729 C C . ILE A 1 91 ? -9.165 2.415 22.425 1.00 83.25 91 ILE A C 1
ATOM 731 O O . ILE A 1 91 ? -9.923 1.626 22.987 1.00 83.25 91 ILE A O 1
ATOM 735 N N . GLU A 1 92 ? -9.287 3.738 22.590 1.00 81.44 92 GLU A N 1
ATOM 736 C CA . GLU A 1 92 ? -10.351 4.338 23.398 1.00 81.44 92 GLU A CA 1
ATOM 737 C C . GLU A 1 92 ? -11.716 4.148 22.739 1.00 81.44 92 GLU A C 1
ATOM 739 O O . GLU A 1 92 ? -12.719 3.946 23.424 1.00 81.44 92 GLU A O 1
ATOM 744 N N . GLU A 1 93 ? -11.771 4.202 21.408 1.00 87.00 93 GLU A N 1
ATOM 745 C CA . GLU A 1 93 ? -12.988 3.953 20.639 1.00 87.00 93 GLU A CA 1
ATOM 746 C C . GLU A 1 93 ? -13.417 2.495 20.738 1.00 87.00 93 GLU A C 1
ATOM 748 O O . GLU A 1 93 ? -14.584 2.223 21.031 1.00 87.00 93 GLU A O 1
ATOM 753 N N . GLU A 1 94 ? -12.477 1.565 20.577 1.00 88.06 94 GLU A N 1
ATOM 754 C CA . GLU A 1 94 ? -12.722 0.136 20.776 1.00 88.06 94 GLU A CA 1
ATOM 755 C C . GLU A 1 94 ? -13.183 -0.157 22.207 1.00 88.06 94 GLU A C 1
ATOM 757 O O . GLU A 1 94 ? -14.139 -0.906 22.426 1.00 88.06 94 GLU A O 1
ATOM 762 N N . TRP A 1 95 ? -12.599 0.510 23.204 1.00 86.75 95 TRP A N 1
ATOM 763 C CA . TRP A 1 95 ? -13.062 0.386 24.581 1.00 86.75 95 TRP A CA 1
ATOM 764 C C . TRP A 1 95 ? -14.486 0.940 24.757 1.00 86.75 95 TRP A C 1
ATOM 766 O O . TRP A 1 95 ? -15.345 0.275 25.347 1.00 86.75 95 TRP A O 1
ATOM 776 N N . ARG A 1 96 ? -14.804 2.112 24.192 1.00 90.25 96 ARG A N 1
ATOM 777 C CA . ARG A 1 96 ? -16.177 2.652 24.207 1.00 90.25 96 ARG A CA 1
ATOM 778 C C . ARG A 1 96 ? -17.170 1.680 23.569 1.00 90.25 96 ARG A C 1
ATOM 780 O O . ARG A 1 96 ? -18.226 1.433 24.159 1.00 90.25 96 ARG A O 1
ATOM 787 N N . ARG A 1 97 ? -16.821 1.084 22.424 1.00 93.00 97 ARG A N 1
ATOM 788 C CA . ARG A 1 97 ? -17.620 0.038 21.767 1.00 93.00 97 ARG A CA 1
ATOM 789 C C . ARG A 1 97 ? -17.828 -1.144 22.700 1.00 93.00 97 ARG A C 1
ATOM 791 O O . ARG A 1 97 ? -18.973 -1.504 22.955 1.00 93.00 97 ARG A O 1
ATOM 798 N N . MET A 1 98 ? -16.762 -1.681 23.294 1.00 94.19 98 MET A N 1
ATOM 799 C CA . MET A 1 98 ? -16.847 -2.791 24.248 1.00 94.19 98 MET A CA 1
ATOM 800 C C . MET A 1 98 ? -17.748 -2.487 25.450 1.00 94.19 98 MET A C 1
ATOM 802 O O . MET A 1 98 ? -18.514 -3.358 25.868 1.00 94.19 98 MET A O 1
ATOM 806 N N . LEU A 1 99 ? -17.706 -1.271 26.007 1.00 94.19 99 LEU A N 1
ATOM 807 C CA . LEU A 1 99 ? -18.602 -0.872 27.100 1.00 94.19 99 LEU A CA 1
ATOM 808 C C . LEU A 1 99 ? -20.071 -0.901 26.672 1.00 94.19 99 LEU A C 1
ATOM 810 O O . LEU A 1 99 ? -20.914 -1.447 27.390 1.00 94.19 99 LEU A O 1
ATOM 814 N N . GLN A 1 100 ? -20.378 -0.325 25.508 1.00 94.81 100 GLN A N 1
ATOM 815 C CA . GLN A 1 100 ? -21.732 -0.330 24.949 1.00 94.81 100 GLN A CA 1
ATOM 816 C C . GLN A 1 100 ? -22.214 -1.763 24.708 1.00 94.81 100 GLN A C 1
ATOM 818 O O . GLN A 1 100 ? -23.323 -2.136 25.096 1.00 94.81 100 GLN A O 1
ATOM 823 N N . ASP A 1 101 ? -21.342 -2.593 24.149 1.00 96.00 101 ASP A N 1
ATOM 824 C CA . ASP A 1 101 ? -21.571 -4.003 23.876 1.00 96.00 101 ASP A CA 1
ATOM 825 C C . ASP A 1 101 ? -21.838 -4.810 25.151 1.00 96.00 101 ASP A C 1
ATOM 827 O O . ASP A 1 101 ? -22.760 -5.629 25.203 1.00 96.00 101 ASP A O 1
ATOM 831 N N . LYS A 1 102 ? -21.057 -4.564 26.206 1.00 96.38 102 LYS A N 1
ATOM 832 C CA . LYS A 1 102 ? -21.244 -5.175 27.524 1.00 96.38 102 LYS A CA 1
ATOM 833 C C . LYS A 1 102 ? -22.584 -4.765 28.128 1.00 96.38 102 LYS A C 1
ATOM 835 O O . LYS A 1 102 ? -23.308 -5.627 28.618 1.00 96.38 102 LYS A O 1
ATOM 840 N N . LYS A 1 103 ? -22.954 -3.484 28.030 1.00 96.56 103 LYS A N 1
ATOM 841 C CA . LYS A 1 103 ? -24.251 -2.975 28.502 1.00 96.56 103 LYS A CA 1
ATOM 842 C C . LYS A 1 103 ? -25.419 -3.612 27.746 1.00 96.56 103 LYS A C 1
ATOM 844 O O . LYS A 1 103 ? -26.385 -4.039 28.373 1.00 96.56 103 LYS A O 1
ATOM 849 N N . ARG A 1 104 ? -25.314 -3.745 26.419 1.00 95.50 104 ARG A N 1
ATOM 850 C CA . ARG A 1 104 ? -26.307 -4.449 25.593 1.00 95.50 104 ARG A CA 1
ATOM 851 C C . ARG A 1 104 ? -26.434 -5.916 26.006 1.00 95.50 104 ARG A C 1
ATOM 853 O O . ARG A 1 104 ? -27.542 -6.391 26.217 1.00 95.50 104 ARG A O 1
ATOM 860 N N . ARG A 1 105 ? -25.313 -6.633 26.158 1.00 94.19 105 ARG A N 1
ATOM 861 C CA . ARG A 1 105 ? -25.316 -8.043 26.593 1.00 94.19 105 ARG A CA 1
ATOM 862 C C . ARG A 1 105 ? -25.933 -8.212 27.978 1.00 94.19 105 ARG A C 1
ATOM 864 O O 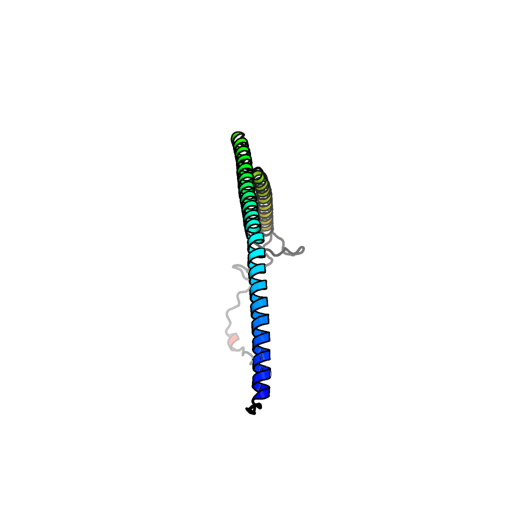. ARG A 1 105 ? -26.697 -9.150 28.171 1.00 94.19 105 ARG A O 1
ATOM 871 N N . GLN A 1 106 ? -25.632 -7.305 28.904 1.00 94.94 106 GLN A N 1
ATOM 872 C CA . GLN A 1 106 ? -26.219 -7.301 30.240 1.00 94.94 106 GLN A CA 1
ATOM 873 C C . GLN A 1 106 ? -27.737 -7.112 30.175 1.00 94.94 106 GLN A C 1
ATOM 875 O O . GLN A 1 106 ? -28.465 -7.933 30.722 1.00 94.94 106 GLN A O 1
ATOM 880 N N . LYS A 1 107 ? -28.214 -6.113 29.420 1.00 95.50 107 LYS A N 1
ATOM 881 C CA . LYS A 1 107 ? -29.650 -5.890 29.203 1.00 95.50 107 LYS A CA 1
ATOM 882 C C . LYS A 1 107 ? -30.334 -7.127 28.614 1.00 95.50 107 LYS A C 1
ATOM 884 O O . LYS A 1 107 ? -31.335 -7.573 29.153 1.00 95.50 107 LYS A O 1
ATOM 889 N N . ASN A 1 108 ? -29.766 -7.721 27.563 1.00 95.38 108 ASN A N 1
ATOM 890 C CA . ASN A 1 108 ? -30.323 -8.929 26.946 1.00 95.38 108 ASN A CA 1
ATOM 891 C C . ASN A 1 108 ? -30.319 -10.126 27.911 1.00 95.38 108 ASN A C 1
ATOM 893 O O . ASN A 1 108 ? -31.208 -10.967 27.853 1.00 95.38 108 ASN A O 1
ATOM 897 N N . LYS A 1 109 ? -29.307 -10.239 28.781 1.00 95.62 109 LYS A N 1
ATOM 898 C CA . LYS A 1 109 ? -29.241 -11.296 29.797 1.00 95.62 109 LYS A CA 1
ATOM 899 C C . LYS A 1 109 ? -30.327 -11.107 30.856 1.00 95.62 109 LYS A C 1
ATOM 901 O O . LYS A 1 109 ? -30.984 -12.078 31.205 1.00 95.62 109 LYS A O 1
ATOM 906 N N . GLU A 1 110 ? -30.528 -9.879 31.325 1.00 95.19 110 GLU A N 1
ATOM 907 C CA . GLU A 1 110 ? -31.603 -9.532 32.259 1.00 95.19 110 GLU A CA 1
ATOM 908 C C . GLU A 1 110 ? -32.984 -9.740 31.639 1.00 95.19 110 GLU A C 1
ATOM 910 O O . GLU A 1 110 ? -33.871 -10.252 32.306 1.00 95.19 110 GLU A O 1
ATOM 915 N N . GLU A 1 111 ? -33.167 -9.392 30.367 1.00 92.00 111 GLU A N 1
ATOM 916 C CA . GLU A 1 111 ? -34.418 -9.607 29.637 1.00 92.00 111 GLU A CA 1
ATOM 917 C C . GLU A 1 111 ? -34.740 -11.097 29.509 1.00 92.00 111 GLU A C 1
ATOM 919 O O . GLU A 1 111 ? -35.830 -11.508 29.888 1.00 92.00 111 GLU A O 1
ATOM 924 N N . ARG A 1 112 ? -33.762 -11.927 29.122 1.00 89.31 112 ARG A N 1
ATOM 925 C CA . ARG A 1 112 ? -33.922 -13.391 29.129 1.00 89.31 112 ARG A CA 1
ATOM 926 C C . ARG A 1 112 ? -34.171 -13.953 30.523 1.00 89.31 112 ARG A C 1
ATOM 928 O O . ARG A 1 112 ? -34.886 -14.933 30.657 1.00 89.31 112 ARG A O 1
ATOM 935 N N . GLN A 1 113 ? -33.557 -13.382 31.560 1.00 89.50 113 GLN A N 1
ATOM 936 C CA . GLN A 1 113 ? -33.780 -13.827 32.934 1.00 89.50 113 GLN A CA 1
ATOM 937 C C . GLN A 1 113 ? -35.185 -13.454 33.421 1.00 89.50 113 GLN A C 1
ATOM 939 O O . GLN A 1 113 ? -35.829 -14.285 34.047 1.00 89.50 113 GLN A O 1
ATOM 944 N N . ARG A 1 114 ? -35.682 -12.254 33.094 1.00 88.00 114 ARG A N 1
ATOM 945 C CA . ARG A 1 114 ? -37.072 -11.851 33.360 1.00 88.00 114 ARG A CA 1
ATOM 946 C C . ARG A 1 114 ? -38.058 -12.706 32.588 1.00 88.00 114 ARG A C 1
ATOM 948 O O . ARG A 1 114 ? -39.055 -13.116 33.154 1.00 88.00 114 ARG A O 1
ATOM 955 N N . GLU A 1 115 ? -37.777 -12.986 31.320 1.00 87.69 115 GLU A N 1
ATOM 956 C CA . GLU A 1 115 ? -38.564 -13.918 30.516 1.00 87.69 115 GLU A CA 1
ATOM 957 C C . GLU A 1 115 ? -38.564 -15.306 31.164 1.00 87.69 115 GLU A C 1
ATOM 959 O O . GLU A 1 115 ? -39.616 -15.915 31.307 1.00 87.69 115 GLU A O 1
ATOM 964 N N . TYR A 1 116 ? -37.409 -15.780 31.641 1.00 85.62 116 TYR A N 1
ATOM 965 C CA . TYR A 1 116 ? -37.306 -17.049 32.356 1.00 85.62 116 TYR A CA 1
ATOM 966 C C . TYR A 1 116 ? -38.105 -17.063 33.665 1.00 85.62 116 TYR A C 1
ATOM 968 O O . TYR A 1 116 ? -38.761 -18.050 33.970 1.00 85.62 116 TYR A O 1
ATOM 976 N N . GLU A 1 117 ? -38.069 -15.978 34.437 1.00 86.81 117 GLU A N 1
ATOM 977 C CA . GLU A 1 117 ? -38.853 -15.803 35.664 1.00 86.81 117 GLU A CA 1
ATOM 978 C C . GLU A 1 117 ? -40.357 -15.715 35.387 1.00 86.81 117 GLU A C 1
ATOM 980 O O . GLU A 1 117 ? -41.139 -16.377 36.057 1.00 86.81 117 GLU A O 1
ATOM 985 N N . TRP A 1 118 ? -40.759 -14.970 34.360 1.00 81.56 118 TRP A N 1
ATOM 986 C CA . TRP A 1 118 ? -42.149 -14.852 33.924 1.00 81.56 118 TRP A CA 1
ATOM 987 C C . TRP A 1 118 ? -42.723 -16.181 33.419 1.00 81.56 118 TRP A C 1
ATOM 989 O O . TRP A 1 118 ? -43.886 -16.495 33.655 1.00 81.56 118 TRP A O 1
ATOM 999 N N . ASN A 1 119 ? -41.883 -16.977 32.758 1.00 84.44 119 ASN A N 1
ATOM 1000 C CA . ASN A 1 119 ? -42.220 -18.293 32.222 1.00 84.44 119 ASN A CA 1
ATOM 1001 C C . ASN A 1 119 ? -42.124 -19.422 33.265 1.00 84.44 119 ASN A C 1
ATOM 1003 O O . ASN A 1 119 ? -42.403 -20.580 32.943 1.00 84.44 119 ASN A O 1
ATOM 1007 N N . GLN A 1 120 ? -41.716 -19.126 34.503 1.00 84.69 120 GLN A N 1
ATOM 1008 C CA . GLN A 1 120 ? -41.760 -20.093 35.597 1.00 84.69 120 GLN A CA 1
ATOM 1009 C C . GLN A 1 120 ? -43.149 -20.112 36.236 1.00 84.69 120 GLN A C 1
ATOM 1011 O O . GLN A 1 120 ? -43.694 -19.094 36.658 1.00 84.69 120 GLN A O 1
ATOM 1016 N N . MET A 1 121 ? -43.721 -21.305 36.332 1.00 77.50 121 MET A N 1
ATOM 1017 C CA . MET A 1 121 ? -44.985 -21.547 37.017 1.00 77.50 121 MET A CA 1
ATOM 1018 C C . MET A 1 121 ? -44.779 -21.565 38.547 1.00 77.50 121 MET A C 1
ATOM 1020 O O . MET A 1 121 ? -43.674 -21.841 39.018 1.00 77.50 121 MET A O 1
ATOM 1024 N N . PRO A 1 122 ? -45.832 -21.344 39.364 1.00 77.56 122 PRO A N 1
ATOM 1025 C CA . PRO A 1 122 ? -45.733 -21.387 40.832 1.00 77.56 122 PRO A CA 1
ATOM 1026 C C . PRO A 1 122 ? -45.237 -22.725 41.405 1.00 77.56 122 PRO A C 1
ATOM 1028 O O . PRO A 1 122 ? -44.733 -22.772 42.523 1.00 77.56 122 PRO A O 1
ATOM 1031 N N . ASN A 1 123 ? -45.377 -23.817 40.647 1.00 77.88 123 ASN A N 1
ATOM 1032 C CA . ASN A 1 123 ? -44.857 -25.145 40.987 1.00 77.88 123 ASN A CA 1
ATOM 1033 C C . ASN A 1 123 ? -43.360 -25.328 40.643 1.00 77.88 123 ASN A C 1
ATOM 1035 O O . ASN A 1 123 ? -42.812 -26.393 40.916 1.00 77.88 123 ASN A O 1
ATOM 1039 N N . GLY A 1 124 ? -42.700 -24.315 40.067 1.00 80.00 124 GLY A N 1
ATOM 1040 C CA . GLY A 1 124 ? -41.283 -24.335 39.692 1.00 80.00 124 GLY A CA 1
ATOM 1041 C C . GLY A 1 124 ? -40.984 -24.916 38.305 1.00 80.00 124 GLY A C 1
ATOM 1042 O O . GLY A 1 124 ? -39.816 -25.028 37.936 1.00 80.00 124 GLY A O 1
ATOM 1043 N N . GLU A 1 125 ? -42.000 -25.288 37.524 1.00 83.31 125 GLU A N 1
ATOM 1044 C CA . GLU A 1 125 ? -41.819 -25.783 36.156 1.00 83.31 125 GLU A CA 1
ATOM 1045 C C . GLU A 1 125 ? -41.661 -24.615 35.165 1.00 83.31 125 GLU A C 1
ATOM 1047 O O . GLU A 1 125 ? -42.351 -23.601 35.265 1.00 83.31 125 GLU A O 1
ATOM 1052 N N . TYR A 1 126 ? -40.746 -24.744 34.199 1.00 82.62 126 TYR A N 1
ATOM 1053 C CA . TYR A 1 126 ? -40.537 -23.751 33.138 1.00 82.62 126 TYR A CA 1
ATOM 1054 C C . TYR A 1 126 ? -41.406 -24.079 31.916 1.00 82.62 126 TYR A C 1
ATOM 1056 O O . TYR A 1 126 ? -41.309 -25.183 31.375 1.00 82.62 126 TYR A O 1
ATOM 1064 N N . THR A 1 127 ? -42.212 -23.123 31.443 1.00 82.25 127 THR A N 1
ATOM 1065 C CA . THR A 1 127 ? -43.062 -23.283 30.252 1.00 82.25 127 THR A CA 1
ATOM 1066 C C . THR A 1 127 ? -42.968 -22.083 29.314 1.00 82.25 127 THR A C 1
ATOM 1068 O O . THR A 1 127 ? -43.006 -20.937 29.736 1.00 82.25 127 THR A O 1
ATOM 1071 N N . THR A 1 128 ? -42.880 -22.333 28.008 1.00 84.25 128 THR A N 1
ATOM 1072 C CA . THR A 1 128 ? -42.969 -21.292 26.963 1.00 84.25 128 THR A CA 1
ATOM 1073 C C . THR A 1 128 ? -44.395 -21.113 26.430 1.00 84.25 128 THR A C 1
ATOM 1075 O O . THR A 1 128 ? -44.625 -20.268 25.569 1.00 84.25 128 THR A O 1
ATOM 1078 N N . ALA A 1 129 ? -45.363 -21.903 26.912 1.00 79.62 129 ALA A N 1
ATOM 1079 C CA . ALA A 1 129 ? -46.760 -21.788 26.508 1.00 79.62 129 ALA A CA 1
ATOM 1080 C C . ALA A 1 129 ? -47.471 -20.688 27.312 1.00 79.62 129 ALA A C 1
ATOM 1082 O O . ALA A 1 129 ? -47.539 -20.761 28.538 1.00 79.62 129 ALA A O 1
ATOM 1083 N N . GLU A 1 130 ? -48.044 -19.696 26.626 1.00 68.94 130 GLU A N 1
ATOM 1084 C CA . GLU A 1 130 ? -48.820 -18.633 27.271 1.00 68.94 130 GLU A CA 1
ATOM 1085 C C . GLU A 1 130 ? -50.069 -19.193 27.976 1.00 68.94 130 GLU A C 1
ATOM 1087 O O . GLU A 1 130 ? -50.818 -20.009 27.423 1.00 68.94 130 GLU A O 1
ATOM 1092 N N . ALA A 1 131 ? -50.324 -18.734 29.206 1.00 67.75 131 ALA A N 1
ATOM 1093 C CA . ALA A 1 131 ? -51.537 -19.083 29.934 1.00 67.75 131 ALA A CA 1
ATOM 1094 C C . ALA A 1 131 ? -52.767 -18.498 29.223 1.00 67.75 131 ALA A C 1
ATOM 1096 O O . ALA A 1 131 ? -52.797 -17.321 28.861 1.00 67.75 131 ALA A O 1
ATOM 1097 N N . ARG A 1 132 ? -53.817 -19.307 29.031 1.00 70.69 132 ARG A N 1
ATOM 1098 C CA . ARG A 1 132 ? -55.039 -18.819 28.378 1.00 70.69 132 ARG A CA 1
ATOM 1099 C C . ARG A 1 132 ? -55.723 -17.776 29.270 1.00 70.69 132 ARG A C 1
ATOM 1101 O O . ARG A 1 132 ? -55.988 -18.099 30.428 1.00 70.69 132 ARG A O 1
ATOM 1108 N N . PRO A 1 133 ? -56.120 -16.604 28.735 1.00 70.81 133 PRO A N 1
ATOM 1109 C CA . PRO A 1 133 ? -56.785 -15.550 29.509 1.00 70.81 133 PRO A CA 1
ATOM 1110 C C . PRO A 1 133 ? -58.009 -16.020 30.314 1.00 70.81 133 PRO A C 1
ATOM 1112 O O . PRO A 1 133 ? -58.281 -15.487 31.381 1.00 70.81 133 PRO A O 1
ATOM 1115 N N . ASN A 1 134 ? -58.707 -17.056 29.832 1.00 63.38 134 ASN A N 1
ATOM 1116 C CA . ASN A 1 134 ? -59.908 -17.621 30.457 1.00 63.38 134 ASN A CA 1
ATOM 1117 C C . ASN A 1 134 ? -59.721 -19.091 30.874 1.00 63.38 134 ASN A C 1
ATOM 1119 O O . ASN A 1 134 ? -60.645 -19.896 30.738 1.00 63.38 134 ASN A O 1
ATOM 1123 N N . ALA A 1 135 ? -58.528 -19.502 31.312 1.00 66.44 135 ALA A N 1
ATOM 1124 C CA . ALA A 1 135 ? -58.382 -20.817 31.928 1.00 66.44 135 ALA A CA 1
ATOM 1125 C C . ALA A 1 135 ? -59.236 -20.850 33.211 1.00 66.44 135 ALA A C 1
ATOM 1127 O O . ALA A 1 135 ? -58.848 -20.297 34.230 1.00 66.44 135 ALA A O 1
ATOM 1128 N N . TYR A 1 136 ? -60.410 -21.489 33.161 1.00 61.31 136 TYR A N 1
ATOM 1129 C CA . TYR A 1 136 ? -61.366 -21.636 34.277 1.00 61.31 136 TYR A CA 1
ATOM 1130 C C . TYR A 1 136 ? -60.830 -22.457 35.471 1.00 61.31 136 TYR A C 1
ATOM 1132 O O . TYR A 1 136 ? -61.600 -22.927 36.304 1.00 61.31 136 TYR A O 1
ATOM 1140 N N . ILE A 1 137 ? -59.519 -22.667 35.545 1.00 65.19 137 ILE A N 1
ATOM 1141 C CA . ILE A 1 137 ? -58.838 -23.386 36.612 1.00 65.19 137 ILE A CA 1
ATOM 1142 C C . ILE A 1 137 ? -58.211 -22.310 37.508 1.00 65.19 137 ILE A C 1
ATOM 1144 O O . ILE A 1 137 ? -57.273 -21.645 37.063 1.00 65.19 137 ILE A O 1
ATOM 1148 N N . PRO A 1 138 ? -58.732 -22.085 38.728 1.00 64.62 138 PRO A N 1
ATOM 1149 C CA . PRO A 1 138 ? -58.192 -21.080 39.640 1.00 64.62 138 PRO A CA 1
ATOM 1150 C C . PRO A 1 138 ? -56.706 -21.345 39.915 1.00 64.62 138 PRO A C 1
ATOM 1152 O O . PRO A 1 138 ? -56.337 -22.476 40.223 1.00 64.62 138 PRO A O 1
ATOM 1155 N N . GLN A 1 139 ? -55.851 -20.316 39.834 1.00 61.81 139 GLN A N 1
ATOM 1156 C CA . GLN A 1 139 ? -54.387 -20.467 39.932 1.00 61.81 139 GLN A CA 1
ATOM 1157 C C . GLN A 1 139 ? -53.876 -21.075 41.255 1.00 61.81 139 GLN A C 1
ATOM 1159 O O . GLN A 1 139 ? -52.727 -21.504 41.307 1.00 61.81 139 GLN A O 1
ATOM 1164 N N . ASN A 1 140 ? -54.706 -21.133 42.301 1.00 61.16 140 ASN A N 1
ATOM 1165 C CA . ASN A 1 140 ? -54.314 -21.575 43.643 1.00 61.16 140 ASN A CA 1
ATOM 1166 C C . ASN A 1 140 ? -55.009 -22.857 44.126 1.00 61.16 140 ASN A C 1
ATOM 1168 O O . ASN A 1 140 ? -54.683 -23.334 45.212 1.00 61.16 140 ASN A O 1
ATOM 1172 N N . ASP A 1 141 ? -55.943 -23.423 43.359 1.00 60.72 141 ASP A N 1
ATOM 1173 C CA . ASP A 1 141 ? -56.708 -24.585 43.811 1.00 60.72 141 ASP A CA 1
ATOM 1174 C C . ASP A 1 141 ? -56.207 -25.877 43.164 1.00 60.72 141 ASP A C 1
ATOM 1176 O O . ASP A 1 141 ? -55.865 -25.926 41.982 1.00 60.72 141 ASP A O 1
ATOM 1180 N N . SER A 1 142 ? -56.196 -26.964 43.947 1.00 62.44 142 SER A N 1
ATOM 1181 C CA . SER A 1 142 ? -56.055 -28.307 43.379 1.00 62.44 142 SER A CA 1
ATOM 1182 C C . SER A 1 142 ? -57.113 -28.477 42.295 1.00 62.44 142 SER A C 1
ATOM 1184 O O . SER A 1 142 ? -58.296 -28.256 42.563 1.00 62.44 142 SER A O 1
ATOM 1186 N N . LEU A 1 143 ? -56.676 -28.873 41.093 1.00 66.12 143 LEU A N 1
ATOM 1187 C CA . LEU A 1 143 ? -57.541 -29.225 3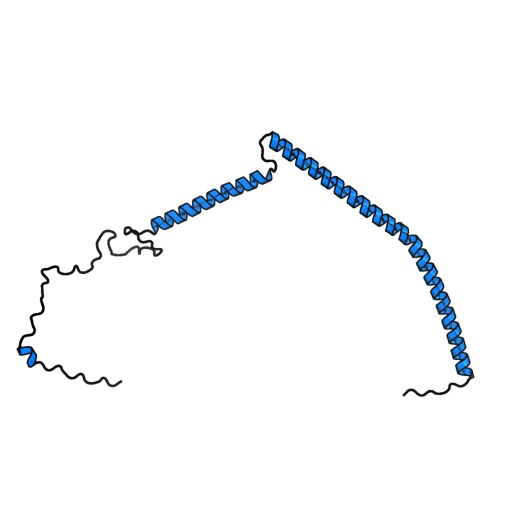9.967 1.00 66.12 143 LEU A CA 1
ATOM 1188 C C . LEU A 1 143 ? -58.782 -29.982 40.473 1.00 66.12 143 LEU A C 1
ATOM 1190 O O . LEU A 1 143 ? -58.645 -30.786 41.404 1.00 66.12 143 LEU A O 1
ATOM 1194 N N . PRO A 1 144 ? -59.965 -29.810 39.854 1.00 67.81 144 PRO A N 1
ATOM 1195 C CA . PRO A 1 144 ? -61.179 -30.551 40.198 1.00 67.81 144 PRO A CA 1
ATOM 1196 C C . PRO A 1 144 ? -61.082 -32.026 39.759 1.00 67.81 144 PRO A C 1
ATOM 1198 O O . PRO A 1 144 ? -61.997 -32.589 39.163 1.00 67.81 144 PRO A O 1
ATOM 1201 N N . LEU A 1 145 ? -59.946 -32.664 40.027 1.00 69.19 145 LEU A N 1
ATOM 1202 C CA . LEU A 1 145 ? -59.767 -34.092 39.943 1.00 69.19 145 LEU A CA 1
ATOM 1203 C C . LEU A 1 145 ? -60.632 -34.726 41.039 1.00 69.19 145 LEU A C 1
ATOM 1205 O O . LEU A 1 145 ? -60.583 -34.286 42.195 1.00 69.19 145 LEU A O 1
ATOM 1209 N N . PRO A 1 146 ? -61.430 -35.753 40.702 1.00 70.25 146 PRO A N 1
ATOM 1210 C CA . PRO A 1 146 ? -62.186 -36.502 41.689 1.00 70.25 146 PRO A CA 1
ATOM 1211 C C . PRO A 1 146 ? -61.238 -37.006 42.778 1.00 70.25 146 PRO A C 1
ATOM 1213 O O . PRO A 1 146 ? -60.329 -37.794 42.510 1.00 70.25 146 PRO A O 1
ATOM 1216 N N . LYS A 1 147 ? -61.423 -36.532 44.014 1.00 72.06 147 LYS A N 1
ATOM 1217 C CA . LYS A 1 147 ? -60.646 -37.030 45.151 1.00 72.06 147 LYS A CA 1
ATOM 1218 C C . LYS A 1 147 ? -60.991 -38.513 45.323 1.00 72.06 147 LYS A C 1
ATOM 1220 O O . LYS A 1 147 ? -62.183 -38.828 45.368 1.00 72.06 147 LYS A O 1
ATOM 1225 N N . PRO A 1 148 ? -60.006 -39.427 45.409 1.00 78.12 148 PRO A N 1
ATOM 1226 C CA . PRO A 1 148 ? -60.309 -40.826 45.660 1.00 78.12 148 PRO A CA 1
ATOM 1227 C C . PRO A 1 148 ? -61.125 -40.919 46.951 1.00 78.12 148 PRO A C 1
ATOM 1229 O O . PRO A 1 148 ? -60.751 -40.333 47.971 1.00 78.12 148 PRO A O 1
ATOM 1232 N N . TYR A 1 149 ? -62.262 -41.618 46.896 1.00 72.12 149 TYR A N 1
ATOM 1233 C CA . TYR A 1 149 ? -63.031 -41.941 48.091 1.00 72.12 149 TYR A CA 1
ATOM 1234 C C . TYR A 1 149 ? -62.071 -42.683 49.017 1.00 72.12 149 TYR A C 1
ATOM 1236 O O . TYR A 1 149 ? -61.559 -43.729 48.629 1.00 72.12 149 TYR A O 1
ATOM 1244 N N . GLY A 1 150 ? -61.732 -42.093 50.164 1.00 75.69 150 GLY A N 1
ATOM 1245 C CA . GLY A 1 150 ? -60.735 -42.647 51.080 1.00 75.69 150 GLY A CA 1
ATOM 1246 C C . GLY A 1 150 ? -61.149 -44.011 51.650 1.00 75.69 150 GLY A C 1
ATOM 1247 O O . GLY A 1 150 ? -61.881 -44.784 51.042 1.00 75.69 150 GLY A O 1
ATOM 1248 N N . ALA A 1 151 ? -60.744 -44.323 52.880 1.00 69.50 151 ALA A N 1
ATOM 1249 C CA . ALA A 1 151 ? -61.028 -45.627 53.498 1.00 69.50 151 ALA A CA 1
ATOM 1250 C C . ALA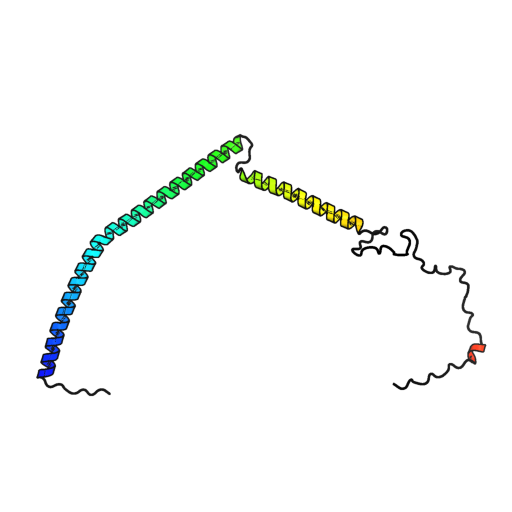 A 1 151 ? -62.531 -46.022 53.562 1.00 69.50 151 ALA A C 1
ATOM 1252 O O . ALA A 1 151 ? -62.851 -47.191 53.779 1.00 69.50 151 ALA A O 1
ATOM 1253 N N . LEU A 1 152 ? -63.449 -45.072 53.342 1.00 70.75 152 LEU A N 1
ATOM 1254 C CA . LEU A 1 152 ? -64.904 -45.238 53.344 1.00 70.75 152 LEU A CA 1
ATOM 1255 C C . LEU A 1 152 ? -65.507 -45.078 51.935 1.00 70.75 152 LEU A C 1
ATOM 1257 O O . LEU A 1 152 ? -66.396 -44.256 51.718 1.00 70.75 152 LEU A O 1
ATOM 1261 N N . ALA A 1 153 ? -65.017 -45.842 50.955 1.00 72.38 153 ALA A N 1
ATOM 1262 C CA . ALA A 1 153 ? -65.630 -45.877 49.629 1.00 72.38 153 ALA A CA 1
ATOM 1263 C C . ALA A 1 153 ? -67.083 -46.406 49.719 1.00 72.38 153 ALA A C 1
ATOM 1265 O O . ALA A 1 153 ? -67.287 -47.480 50.294 1.00 72.38 153 ALA A O 1
ATOM 1266 N N . PRO A 1 154 ? -68.088 -45.710 49.146 1.00 71.50 154 PRO A N 1
ATOM 1267 C CA . PRO A 1 154 ? -69.508 -46.061 49.297 1.00 71.50 154 PRO A CA 1
ATOM 1268 C C . PRO A 1 154 ? -69.899 -47.453 48.783 1.00 71.50 154 PRO A C 1
ATOM 1270 O O . PRO A 1 154 ? -70.963 -47.958 49.129 1.00 71.50 154 PRO A O 1
ATOM 1273 N N . PHE A 1 155 ? -69.065 -48.084 47.954 1.00 69.06 155 PHE A N 1
ATOM 1274 C CA . PHE A 1 155 ? -69.364 -49.378 47.359 1.00 69.06 155 PHE A CA 1
ATOM 1275 C C . PHE A 1 155 ? -68.133 -50.284 47.367 1.00 69.06 155 PHE A C 1
ATOM 1277 O O . PHE A 1 155 ? -67.149 -50.035 46.673 1.00 69.06 155 PHE A O 1
ATOM 1284 N N . LYS A 1 156 ? -68.210 -51.374 48.133 1.00 71.00 156 LYS A N 1
ATOM 1285 C CA . LYS A 1 156 ? -67.374 -52.558 47.919 1.00 71.00 156 LYS A CA 1
ATOM 1286 C C . LYS A 1 156 ? -68.205 -53.516 47.064 1.00 71.00 156 LYS A C 1
ATOM 1288 O O . LYS A 1 156 ? -69.285 -53.888 47.526 1.00 71.00 156 LYS A O 1
ATOM 1293 N N . PRO A 1 157 ? -67.770 -53.915 45.854 1.00 69.50 157 PRO A N 1
ATOM 1294 C CA . PRO A 1 157 ? -68.502 -54.919 45.092 1.00 69.50 157 PRO A CA 1
ATOM 1295 C C . PRO A 1 157 ? -68.648 -56.179 45.952 1.00 69.50 157 PRO A C 1
ATOM 1297 O O . PRO A 1 157 ? -67.663 -56.699 46.481 1.00 69.50 157 PRO A O 1
ATOM 1300 N N . SER A 1 158 ? -69.888 -56.627 46.159 1.00 67.94 158 SER A N 1
ATOM 1301 C CA . SER A 1 158 ? -70.174 -57.821 46.952 1.00 67.94 158 SER A CA 1
ATOM 1302 C C . SER A 1 158 ? -69.506 -59.040 46.317 1.00 67.94 158 SER A C 1
ATOM 1304 O O . SER A 1 158 ? -69.519 -59.177 45.092 1.00 67.94 158 SER A O 1
ATOM 1306 N N . GLN A 1 159 ? -68.966 -59.940 4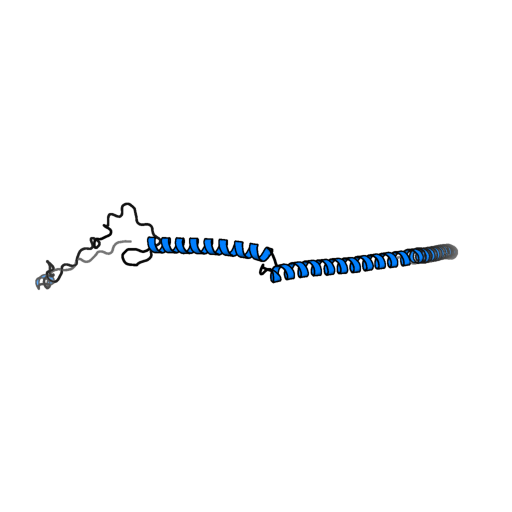7.145 1.00 68.44 159 GLN A N 1
ATOM 1307 C CA . GLN A 1 159 ? -68.436 -61.230 46.695 1.00 68.44 159 GLN A CA 1
ATOM 1308 C C . GLN A 1 159 ? -69.476 -61.925 45.792 1.00 68.44 159 GLN A C 1
ATOM 1310 O O . GLN A 1 159 ? -70.651 -61.978 46.169 1.00 68.44 159 GLN A O 1
ATOM 1315 N N . PRO A 1 160 ? -69.091 -62.420 44.603 1.00 71.50 160 PRO A N 1
ATOM 1316 C CA . PRO A 1 160 ? -70.026 -63.033 43.666 1.00 71.50 160 PRO A CA 1
ATOM 1317 C C . PRO A 1 160 ? -70.730 -64.233 44.319 1.00 71.50 160 PRO A C 1
ATOM 1319 O O . PRO A 1 160 ? -70.124 -65.270 44.580 1.00 71.50 160 PRO A O 1
ATOM 1322 N N . GLY A 1 161 ? -72.020 -64.069 44.621 1.00 71.75 161 GLY A N 1
ATOM 1323 C CA . GLY A 1 161 ? -72.840 -65.086 45.277 1.00 71.75 161 GLY A CA 1
ATOM 1324 C C . GLY A 1 161 ? -73.144 -66.275 44.363 1.00 71.75 161 GLY A C 1
ATOM 1325 O O . GLY A 1 161 ? -73.136 -66.155 43.137 1.00 71.75 161 GLY A O 1
ATOM 1326 N N . ALA A 1 162 ? -73.471 -67.428 44.958 1.00 65.25 162 ALA A N 1
ATOM 1327 C CA . ALA A 1 162 ? -73.688 -68.706 44.264 1.00 65.25 162 ALA A CA 1
ATOM 1328 C C . ALA A 1 162 ? -74.690 -68.654 43.084 1.00 65.25 162 ALA A C 1
ATOM 1330 O O . ALA A 1 162 ? -74.594 -69.471 42.168 1.00 65.25 162 ALA A O 1
ATOM 1331 N N . ASN A 1 163 ? -75.589 -67.662 43.051 1.00 65.25 163 ASN A N 1
ATOM 1332 C CA . ASN A 1 163 ? -76.523 -67.416 41.946 1.00 65.25 163 ASN A CA 1
ATOM 1333 C C . ASN A 1 163 ? -75.866 -66.954 40.633 1.00 65.25 163 ASN A C 1
ATOM 1335 O O . ASN A 1 163 ? -76.481 -67.079 39.576 1.00 65.25 163 ASN A O 1
ATOM 1339 N N . MET A 1 164 ? -74.607 -66.503 40.647 1.00 64.62 164 MET A N 1
ATOM 1340 C CA . MET A 1 164 ? -73.871 -66.192 39.414 1.00 64.62 164 MET A CA 1
ATOM 1341 C C . MET A 1 164 ? -73.516 -67.43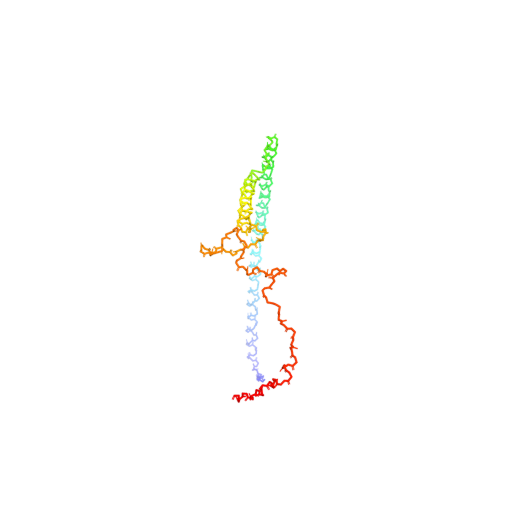1 38.579 1.00 64.62 164 MET A C 1
ATOM 1343 O O . MET A 1 164 ? -73.115 -67.286 37.427 1.00 64.62 164 MET A O 1
ATOM 1347 N N . ARG A 1 165 ? -73.695 -68.650 39.111 1.00 64.56 165 ARG A N 1
ATOM 1348 C CA . ARG A 1 165 ? -73.470 -69.904 38.367 1.00 64.56 165 ARG A CA 1
ATOM 1349 C C . ARG A 1 165 ? -74.509 -70.147 37.267 1.00 64.56 165 ARG A C 1
ATOM 1351 O O . ARG A 1 165 ? -74.224 -70.872 36.320 1.00 64.56 165 ARG A O 1
ATOM 1358 N N . HIS A 1 166 ? -75.692 -69.538 37.373 1.00 68.12 166 HIS A N 1
ATOM 1359 C CA . HIS A 1 166 ? -76.784 -69.723 36.411 1.00 68.12 166 HIS A CA 1
ATOM 1360 C C . HIS A 1 166 ? -76.806 -68.661 35.298 1.00 68.12 166 HIS A C 1
ATOM 1362 O O . HIS A 1 166 ? -77.518 -68.829 34.309 1.00 68.12 166 HIS A O 1
ATOM 1368 N N . ILE A 1 167 ? -76.010 -67.590 35.418 1.00 76.25 167 ILE A N 1
ATOM 1369 C CA . ILE A 1 167 ? -75.927 -66.532 34.404 1.00 76.25 167 ILE A CA 1
ATOM 1370 C C . ILE A 1 167 ? -74.998 -67.006 33.281 1.00 76.25 167 ILE A C 1
ATOM 1372 O O . ILE A 1 167 ? -73.773 -66.997 33.418 1.00 76.25 167 ILE A O 1
ATOM 1376 N N . ARG A 1 168 ? -75.571 -67.425 32.149 1.00 76.31 168 ARG A N 1
ATOM 1377 C CA . ARG A 1 168 ? -74.798 -67.759 30.946 1.00 76.31 168 ARG A CA 1
ATOM 1378 C C . ARG A 1 168 ? -74.497 -66.483 30.167 1.00 76.31 168 ARG A C 1
ATOM 1380 O O . ARG A 1 168 ? -75.412 -65.751 29.802 1.00 76.31 168 ARG A O 1
ATOM 1387 N N . LYS A 1 169 ? -73.213 -66.217 29.912 1.00 80.19 169 LYS A N 1
ATOM 1388 C CA . LYS A 1 169 ? -72.797 -65.083 29.076 1.00 80.19 169 LYS A CA 1
ATOM 1389 C C . LYS A 1 169 ? -73.376 -65.271 27.663 1.00 80.19 169 LYS A C 1
ATOM 1391 O O . LYS A 1 169 ? -73.228 -66.368 27.120 1.00 80.19 169 LYS A O 1
ATOM 1396 N N . PRO A 1 170 ? -74.025 -64.256 27.070 1.00 81.69 170 PRO A N 1
ATOM 1397 C CA . PRO A 1 170 ? -74.541 -64.368 25.712 1.00 81.69 170 PRO A CA 1
ATOM 1398 C C . PRO A 1 170 ? -73.379 -64.550 24.729 1.00 81.69 170 PRO A C 1
ATOM 1400 O O . PRO A 1 170 ? -72.363 -63.861 24.817 1.00 81.69 170 PRO A O 1
ATOM 1403 N N . THR A 1 171 ? -73.519 -65.489 23.795 1.00 79.38 171 THR A N 1
ATOM 1404 C CA . THR A 1 171 ? -72.568 -65.670 22.694 1.00 79.38 171 THR A CA 1
ATOM 1405 C C . THR A 1 171 ? -72.665 -64.476 21.753 1.00 79.38 171 THR A C 1
ATOM 1407 O O . THR A 1 171 ? -73.711 -64.254 21.139 1.00 79.38 171 THR A O 1
ATOM 1410 N N . LEU A 1 172 ? -71.581 -63.706 21.650 1.00 76.25 172 LEU A N 1
ATOM 1411 C CA . LEU A 1 172 ? -71.470 -62.607 20.697 1.00 76.25 172 LEU A CA 1
ATOM 1412 C C . LEU A 1 172 ? -71.515 -63.192 19.282 1.00 76.25 172 LEU A C 1
ATOM 1414 O O . LEU A 1 172 ? -70.689 -64.036 18.936 1.00 76.25 172 LEU A O 1
ATOM 1418 N N . LYS A 1 173 ? -72.494 -62.771 18.477 1.00 80.50 173 LYS A N 1
ATOM 1419 C CA . LYS A 1 173 ? -72.490 -63.083 17.046 1.00 80.50 173 LYS A CA 1
ATOM 1420 C C . LYS A 1 173 ? -71.296 -62.358 16.405 1.00 80.50 173 LYS A C 1
ATOM 1422 O O . LYS A 1 173 ? -71.090 -61.188 16.736 1.00 80.50 173 LYS A O 1
ATOM 1427 N N . PRO A 1 174 ? -70.508 -63.019 15.540 1.00 77.81 174 PRO A N 1
ATOM 1428 C CA . PRO A 1 174 ? -69.454 -62.337 14.802 1.00 77.81 174 PRO A CA 1
ATOM 1429 C C . PRO A 1 174 ? -70.085 -61.244 13.935 1.00 77.81 174 PRO A C 1
ATOM 1431 O O . PRO A 1 174 ? -71.138 -61.456 13.333 1.00 77.81 174 PRO A O 1
ATOM 1434 N N . PHE A 1 175 ? -69.469 -60.065 13.930 1.00 66.94 175 PHE A N 1
ATOM 1435 C CA . PHE A 1 175 ? -69.846 -58.999 13.014 1.00 66.94 175 PHE A CA 1
ATOM 1436 C C . PHE A 1 175 ? -69.402 -59.417 11.607 1.00 66.94 175 PHE A C 1
ATOM 1438 O O . PHE A 1 175 ? -68.255 -59.823 11.414 1.00 66.94 175 PHE A O 1
ATOM 1445 N N . GLU A 1 176 ? -70.321 -59.387 10.644 1.00 67.94 176 GLU A N 1
ATOM 1446 C CA . GLU A 1 176 ? -69.953 -59.501 9.233 1.00 67.94 176 GLU A CA 1
ATOM 1447 C C . GLU A 1 176 ? -69.217 -58.214 8.837 1.00 67.94 176 GLU A C 1
ATOM 1449 O O . GLU A 1 176 ? -69.565 -57.128 9.307 1.00 67.94 176 GLU A O 1
ATOM 1454 N N . THR A 1 177 ? -68.115 -58.383 8.106 1.00 52.53 177 THR A N 1
ATOM 1455 C CA . THR A 1 177 ? -67.111 -57.343 7.820 1.00 52.53 177 THR A CA 1
ATOM 1456 C C . THR A 1 177 ? -67.600 -56.353 6.775 1.00 52.53 177 THR A C 1
ATOM 1458 O O . THR A 1 177 ? -68.263 -56.805 5.816 1.00 52.53 177 THR A O 1
#

Secondary structure (DSSP, 8-state):
--------HHHHHHHHHHHHHHHHHHHHHHHHHHHHHHHHHHHHHHHHHHHHHHHHHHHHHHHHHHHHHHHHHHHHHHHHHHTTS-SSHHHHHHHHHHHHHHHHHHHHHHHHHHHHHHTB-TTS-B--SPPPTT--S-TTS---------TT-S-PPPP--GGGGG-PPP-PPPPP-

Sequence (177 aa):
CIRGQILPSDQFVLVFVQLEVNLAERERQSLEKELLVEQVTRLSKPLGEQVENCRQDSLTLAKKVEHEASLISMDRCQRRLEQGLPPFPEIEEEWRRMLQDKKRRQKNKEERQREYEWNQMPNGEYTTAEARPNAYIPQNDSLPLPKPYGALAPFKPSQPGANMRHIRKPTLKPFET

Radius of gyration: 55.23 Å; chains: 1; bounding box: 99×81×124 Å

Foldseek 3Di:
DDDPDPDPPVVVVVVVVVVVVVVVVVVVVVVVVVVVCVVCCVVVVVVVVVVVVVVVVVVVVVVVVVVVVVVVLQVQLVVCVVVVHHSDPVVVVVVVVVVVVVVVVVVVVVVVVVVQVVQQQPVRDGDPDDDDPPPVAPSPDDPPDPDPPPPPDPDDPDDDDPVVVPDDDDDDDDDDD